Protein AF-I7LFY8-F1 (afdb_monomer)

InterPro domains:
  IPR053746 Viral Head-Tail Connector Assembly Factor [G3DSA:1.10.246.150] (8-121)

Structure (mmCIF, N/CA/C/O backbone):
data_AF-I7LFY8-F1
#
_entry.id   AF-I7LFY8-F1
#
loop_
_atom_site.group_PDB
_atom_site.id
_atom_site.type_symbol
_atom_site.label_atom_id
_atom_site.label_alt_id
_atom_site.label_comp_id
_atom_site.label_asym_id
_atom_site.label_entity_id
_atom_site.label_seq_id
_atom_site.pdbx_PDB_ins_code
_atom_site.Cartn_x
_atom_site.Cartn_y
_atom_site.Cartn_z
_atom_site.occupancy
_atom_site.B_iso_or_equiv
_atom_site.auth_seq_id
_atom_site.auth_comp_id
_atom_site.auth_asym_id
_atom_site.auth_atom_id
_atom_site.pdbx_PDB_model_num
ATOM 1 N N . MET A 1 1 ? -14.172 -0.490 2.119 1.00 88.62 1 MET A N 1
ATOM 2 C CA . MET A 1 1 ? -13.319 0.299 1.204 1.00 88.62 1 MET A CA 1
ATOM 3 C C . MET A 1 1 ? -13.158 -0.416 -0.130 1.00 88.62 1 MET A C 1
ATOM 5 O O . ME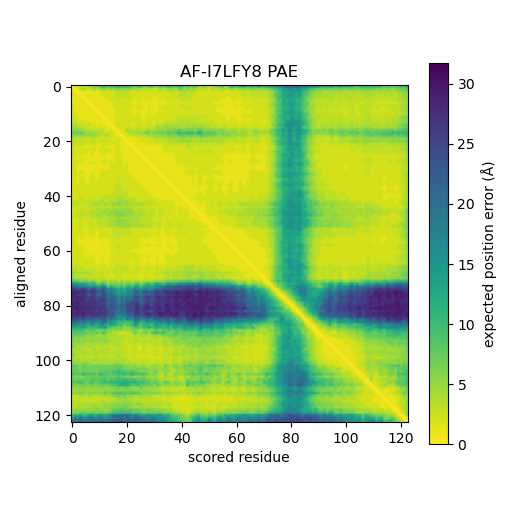T A 1 1 ? -12.937 -1.619 -0.118 1.00 88.62 1 MET A O 1
ATOM 9 N N . ASP A 1 2 ? -13.293 0.282 -1.260 1.00 92.38 2 ASP A N 1
ATOM 10 C CA . ASP A 1 2 ? -13.149 -0.318 -2.598 1.00 92.38 2 ASP A CA 1
ATOM 11 C C . ASP A 1 2 ? -11.678 -0.309 -3.061 1.00 92.38 2 ASP A C 1
ATOM 13 O O . ASP A 1 2 ? -11.127 0.736 -3.420 1.00 92.38 2 ASP A O 1
ATOM 17 N N . LYS A 1 3 ? -11.040 -1.487 -3.044 1.00 94.44 3 LYS A N 1
ATOM 18 C CA . LYS A 1 3 ? -9.646 -1.666 -3.480 1.00 94.44 3 LYS A CA 1
ATOM 19 C C . LYS A 1 3 ? -9.468 -1.359 -4.967 1.00 94.44 3 LYS A C 1
ATOM 21 O O . LYS A 1 3 ? -8.455 -0.768 -5.334 1.00 94.44 3 LYS A O 1
ATOM 26 N N . GLU A 1 4 ? -10.419 -1.738 -5.818 1.00 95.62 4 GLU A N 1
ATOM 27 C CA . GLU A 1 4 ? -10.298 -1.553 -7.267 1.00 95.62 4 GLU A CA 1
ATOM 28 C C . GLU A 1 4 ? -10.246 -0.062 -7.608 1.00 95.62 4 GLU A C 1
ATOM 30 O O . GLU A 1 4 ? -9.382 0.387 -8.366 1.00 95.62 4 GLU A O 1
ATOM 35 N N . HIS A 1 5 ? -11.100 0.734 -6.959 1.00 94.94 5 HIS A N 1
ATOM 36 C CA . HIS A 1 5 ? -11.050 2.187 -7.068 1.00 94.94 5 HIS A CA 1
ATOM 37 C C . HIS A 1 5 ? -9.681 2.754 -6.662 1.00 94.94 5 HIS A C 1
ATOM 39 O O . HIS A 1 5 ? -9.115 3.573 -7.386 1.00 94.94 5 HIS A O 1
ATOM 45 N N . ILE A 1 6 ? -9.122 2.307 -5.533 1.00 97.19 6 ILE A N 1
ATOM 46 C CA . ILE A 1 6 ? -7.814 2.765 -5.033 1.00 97.19 6 ILE A CA 1
ATOM 47 C C . ILE A 1 6 ? -6.696 2.430 -6.020 1.00 97.19 6 ILE A C 1
ATOM 49 O O . ILE A 1 6 ? -5.902 3.306 -6.364 1.00 97.19 6 ILE A O 1
ATOM 53 N N . VAL A 1 7 ? -6.647 1.187 -6.501 1.00 97.75 7 VAL A N 1
ATOM 54 C CA . VAL A 1 7 ? -5.652 0.735 -7.482 1.00 97.75 7 VAL A CA 1
ATOM 55 C C . VAL A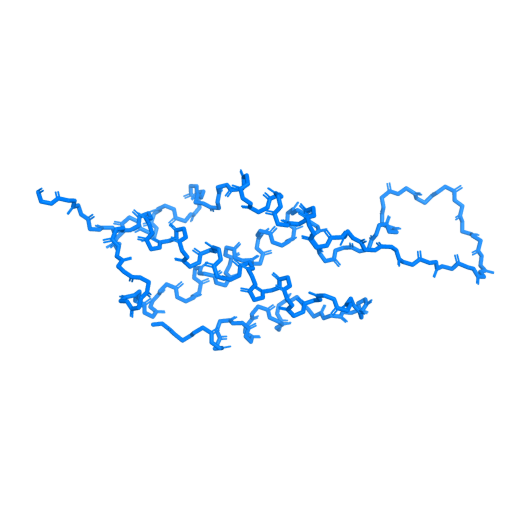 1 7 ? -5.723 1.592 -8.745 1.00 97.75 7 VAL A C 1
ATOM 57 O O . VAL A 1 7 ? -4.693 2.072 -9.218 1.00 97.75 7 VAL A O 1
ATOM 60 N N . ASN A 1 8 ? -6.927 1.867 -9.249 1.00 97.38 8 ASN A N 1
ATOM 61 C CA . ASN A 1 8 ? -7.117 2.721 -10.419 1.00 97.38 8 ASN A CA 1
ATOM 62 C C . ASN A 1 8 ? -6.590 4.148 -10.189 1.00 97.38 8 ASN A C 1
ATOM 64 O O . ASN A 1 8 ? -5.899 4.687 -11.053 1.00 97.38 8 ASN A O 1
ATOM 68 N N . GLN A 1 9 ? -6.836 4.745 -9.018 1.00 97.75 9 GLN A N 1
ATOM 69 C CA . GLN A 1 9 ? -6.285 6.064 -8.681 1.00 97.75 9 GLN A CA 1
ATOM 70 C C . GLN A 1 9 ? -4.753 6.054 -8.613 1.00 97.75 9 GLN A C 1
ATOM 72 O O . GLN A 1 9 ? -4.103 6.963 -9.127 1.00 97.75 9 GLN A O 1
ATOM 77 N N . VAL A 1 10 ? -4.154 5.016 -8.023 1.00 97.44 10 VAL A N 1
ATOM 78 C CA . VAL A 1 10 ? -2.689 4.881 -7.967 1.00 97.44 10 VAL A CA 1
ATOM 79 C C . VAL A 1 10 ? -2.103 4.760 -9.375 1.00 97.44 10 VAL A C 1
ATOM 81 O O . VAL A 1 10 ? -1.130 5.451 -9.683 1.00 97.44 10 VAL A O 1
ATOM 84 N N . LYS A 1 11 ? -2.721 3.959 -10.253 1.00 96.75 11 LYS A N 1
ATOM 85 C CA . LYS A 1 11 ? -2.288 3.800 -11.650 1.00 96.75 11 LYS A CA 1
ATOM 86 C C . LYS A 1 11 ? -2.350 5.110 -12.438 1.00 96.75 11 LYS A C 1
ATOM 88 O O . LYS A 1 11 ? -1.441 5.401 -13.211 1.00 96.75 11 LYS A O 1
ATOM 93 N N . LEU A 1 12 ? -3.371 5.938 -12.200 1.00 96.44 12 LEU A N 1
ATOM 94 C CA . LEU A 1 12 ? -3.469 7.277 -12.797 1.00 96.44 12 LEU A CA 1
ATOM 95 C C . LEU A 1 12 ? -2.331 8.209 -12.344 1.00 96.44 12 LEU A C 1
ATOM 97 O O . LEU A 1 12 ? -1.843 9.014 -13.135 1.00 9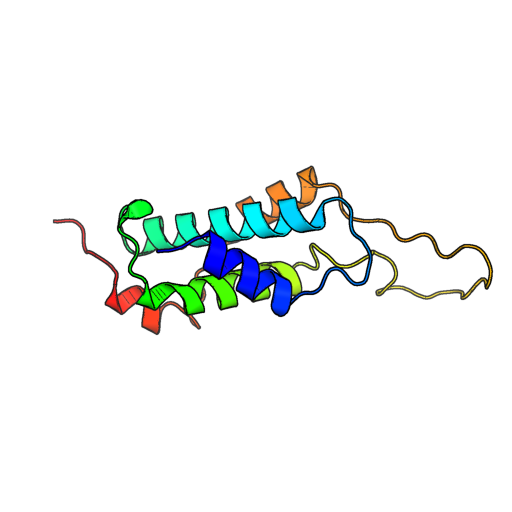6.44 12 LEU A O 1
ATOM 101 N N . LEU A 1 13 ? -1.903 8.110 -11.083 1.00 95.94 13 LEU A N 1
ATOM 102 C CA . LEU A 1 13 ? -0.858 8.967 -10.505 1.00 95.94 13 LEU A CA 1
ATOM 103 C C . LEU A 1 13 ? 0.573 8.499 -10.808 1.00 95.94 13 LEU A C 1
ATOM 105 O O . LEU A 1 13 ? 1.518 9.286 -10.673 1.00 95.94 13 LEU A O 1
ATOM 109 N N . ILE A 1 14 ? 0.746 7.229 -11.175 1.00 93.75 14 ILE A N 1
ATOM 110 C CA . ILE A 1 14 ? 2.038 6.625 -11.510 1.00 93.75 14 ILE A CA 1
ATOM 111 C C . ILE A 1 14 ? 1.871 5.809 -12.793 1.00 93.75 14 ILE A C 1
ATOM 113 O O . ILE A 1 14 ? 1.800 4.591 -12.709 1.00 93.75 14 ILE A O 1
ATOM 117 N N . PRO A 1 15 ? 1.775 6.429 -13.978 1.00 92.69 15 PRO A N 1
ATOM 118 C CA . PRO A 1 15 ? 1.563 5.697 -15.227 1.00 92.69 15 PRO A CA 1
ATOM 119 C C . PRO A 1 15 ? 2.749 4.777 -15.572 1.00 92.69 15 PRO A C 1
ATOM 121 O O . PRO A 1 15 ? 3.901 5.095 -15.268 1.00 92.69 15 PRO A O 1
ATOM 124 N N . ASN A 1 16 ? 2.477 3.652 -16.245 1.00 91.62 16 ASN A N 1
ATOM 125 C CA . ASN A 1 16 ? 3.492 2.668 -16.649 1.00 91.62 16 ASN A CA 1
ATOM 126 C C . ASN A 1 16 ? 4.305 3.113 -17.884 1.00 91.62 16 ASN A C 1
ATOM 128 O O . ASN A 1 16 ? 4.327 2.435 -18.908 1.00 91.62 16 ASN A O 1
ATOM 132 N N . ASN A 1 17 ? 4.962 4.271 -17.805 1.00 85.75 17 ASN A N 1
ATOM 133 C CA . ASN A 1 17 ? 5.683 4.867 -18.939 1.00 85.75 17 ASN A CA 1
ATOM 134 C C . ASN A 1 17 ? 6.880 4.031 -19.418 1.00 85.75 17 ASN A C 1
ATOM 136 O O . ASN A 1 17 ? 7.271 4.137 -20.574 1.00 85.75 17 ASN A O 1
ATOM 140 N N . ASN A 1 18 ? 7.463 3.226 -18.528 1.00 81.38 18 ASN A N 1
ATOM 141 C CA . ASN A 1 18 ? 8.622 2.383 -18.825 1.00 81.38 18 ASN A CA 1
ATOM 142 C C . ASN A 1 18 ? 8.220 0.952 -19.223 1.00 81.38 18 ASN A C 1
ATOM 144 O O . ASN A 1 18 ? 9.095 0.100 -19.330 1.00 81.38 18 ASN A O 1
ATOM 148 N N . GLU A 1 19 ? 6.919 0.675 -19.373 1.00 86.94 19 GLU A N 1
ATOM 149 C CA . GLU A 1 19 ? 6.382 -0.650 -19.719 1.00 86.94 19 GLU A CA 1
ATOM 150 C C . GLU A 1 19 ? 6.906 -1.777 -18.807 1.00 86.94 19 GLU A C 1
ATOM 152 O O . GLU A 1 19 ? 7.196 -2.888 -19.249 1.00 86.94 19 GLU A O 1
ATOM 157 N N . ASN A 1 20 ? 7.026 -1.502 -17.502 1.00 87.50 20 ASN A N 1
ATOM 158 C CA . ASN A 1 20 ? 7.481 -2.496 -16.537 1.00 87.50 20 ASN A CA 1
ATOM 159 C C . ASN A 1 20 ? 6.474 -3.671 -16.506 1.00 87.50 20 ASN A C 1
ATOM 161 O O . ASN A 1 20 ? 5.286 -3.439 -16.246 1.00 87.50 20 ASN A O 1
ATOM 165 N N . PRO A 1 21 ? 6.912 -4.922 -16.751 1.00 89.19 21 PRO A N 1
ATOM 166 C CA . PRO A 1 21 ? 6.022 -6.083 -16.828 1.00 89.19 21 PRO A CA 1
ATOM 167 C C . PRO A 1 21 ? 5.401 -6.472 -15.479 1.00 89.19 21 PRO A C 1
ATOM 169 O O . PRO A 1 21 ? 4.356 -7.120 -15.443 1.00 89.19 21 PRO A O 1
ATOM 172 N N . ASP A 1 22 ? 6.023 -6.078 -14.367 1.00 92.19 22 ASP A N 1
ATOM 173 C CA . ASP A 1 22 ? 5.536 -6.329 -13.010 1.00 92.19 22 ASP A CA 1
ATOM 174 C C . ASP A 1 22 ? 4.799 -5.119 -12.412 1.00 92.19 22 ASP A C 1
ATOM 176 O O . ASP A 1 22 ? 4.385 -5.163 -11.255 1.00 92.19 22 ASP A O 1
ATOM 180 N N . TYR A 1 23 ? 4.570 -4.062 -13.198 1.00 94.06 23 TYR A N 1
ATOM 181 C CA . TYR A 1 23 ? 3.914 -2.822 -12.772 1.00 94.06 23 TYR A CA 1
ATOM 182 C C . TYR A 1 23 ? 2.614 -3.050 -11.985 1.00 94.06 23 TYR A C 1
ATOM 184 O O . TYR A 1 23 ? 2.474 -2.562 -10.861 1.00 94.06 23 TYR A O 1
ATOM 192 N N . ASP A 1 24 ? 1.685 -3.831 -12.545 1.00 95.56 24 ASP A N 1
ATOM 193 C CA . ASP A 1 24 ? 0.393 -4.097 -11.905 1.00 95.56 24 ASP A CA 1
ATOM 194 C C . ASP A 1 24 ? 0.569 -4.859 -10.587 1.00 95.56 24 ASP A C 1
ATOM 196 O O . ASP A 1 24 ? -0.060 -4.519 -9.587 1.00 95.56 24 ASP A O 1
ATOM 200 N N . LYS A 1 25 ? 1.486 -5.833 -10.554 1.00 95.12 25 LYS A N 1
ATOM 201 C CA . LYS A 1 25 ? 1.768 -6.632 -9.353 1.00 95.12 25 LYS A CA 1
ATOM 202 C C . LYS A 1 25 ? 2.376 -5.780 -8.243 1.00 95.12 25 LYS A C 1
ATOM 204 O O . LYS A 1 25 ? 2.024 -5.953 -7.079 1.00 95.12 25 LYS A O 1
ATOM 209 N N . ILE A 1 26 ? 3.283 -4.867 -8.594 1.00 94.75 26 ILE A N 1
ATOM 210 C CA . ILE A 1 26 ? 3.926 -3.937 -7.657 1.00 94.75 26 ILE A CA 1
ATOM 211 C C . ILE A 1 26 ? 2.884 -3.005 -7.045 1.00 94.75 26 ILE A C 1
ATOM 213 O O . ILE A 1 26 ? 2.877 -2.825 -5.825 1.00 94.75 26 ILE A O 1
ATOM 217 N N . ILE A 1 27 ? 1.982 -2.448 -7.857 1.00 96.75 27 ILE A N 1
ATOM 218 C CA . ILE A 1 27 ? 0.902 -1.590 -7.361 1.00 96.75 27 ILE A CA 1
ATOM 219 C C . ILE A 1 27 ? -0.047 -2.375 -6.461 1.00 96.75 27 ILE A C 1
ATOM 221 O O . ILE A 1 27 ? -0.250 -1.963 -5.320 1.00 96.75 27 ILE A O 1
ATOM 225 N N . ASP A 1 28 ? -0.581 -3.503 -6.932 1.00 96.81 28 ASP A N 1
ATOM 226 C CA . ASP A 1 28 ? -1.560 -4.293 -6.181 1.00 96.81 28 ASP A CA 1
ATOM 227 C C . ASP A 1 28 ? -1.005 -4.730 -4.826 1.00 96.81 28 ASP A C 1
ATOM 229 O O . ASP A 1 28 ? -1.649 -4.533 -3.793 1.00 96.81 28 ASP A O 1
ATOM 233 N N . PHE A 1 29 ? 0.224 -5.250 -4.813 1.00 95.62 29 PHE A N 1
ATOM 234 C CA . PHE A 1 29 ? 0.870 -5.685 -3.583 1.00 95.62 29 PHE A CA 1
ATOM 235 C C . PHE A 1 29 ? 1.162 -4.520 -2.632 1.00 95.62 29 PHE A C 1
ATOM 237 O O . PHE A 1 29 ? 0.983 -4.647 -1.419 1.00 95.62 29 PHE A O 1
ATOM 244 N N . THR A 1 30 ? 1.595 -3.370 -3.157 1.00 96.50 30 THR A N 1
ATOM 245 C CA . THR A 1 30 ? 1.843 -2.199 -2.307 1.00 96.50 30 THR A CA 1
ATOM 246 C C . THR A 1 30 ? 0.539 -1.700 -1.688 1.00 96.50 30 THR A C 1
ATOM 248 O O . THR A 1 30 ? 0.518 -1.437 -0.488 1.00 96.50 30 THR A O 1
ATOM 251 N N . VAL A 1 31 ? -0.554 -1.627 -2.457 1.00 97.56 31 VAL A N 1
ATOM 252 C CA . VAL A 1 31 ? -1.882 -1.258 -1.937 1.00 97.56 31 VAL A CA 1
ATOM 253 C C . VAL A 1 31 ? -2.307 -2.215 -0.825 1.00 97.56 31 VAL A C 1
ATOM 255 O O . VAL A 1 31 ? -2.688 -1.754 0.251 1.00 97.56 31 VAL A O 1
ATOM 258 N N . ASP A 1 32 ? -2.178 -3.527 -1.038 1.00 96.06 32 ASP A N 1
ATOM 259 C CA . ASP A 1 32 ? -2.515 -4.531 -0.023 1.00 96.06 32 ASP A CA 1
ATOM 260 C C . ASP A 1 32 ? -1.705 -4.339 1.259 1.00 96.06 32 ASP A C 1
ATOM 262 O O . ASP A 1 32 ? -2.258 -4.350 2.360 1.00 96.06 32 ASP A O 1
ATOM 266 N N . LYS A 1 33 ? -0.395 -4.116 1.138 1.00 95.38 33 LYS A N 1
ATOM 267 C CA . LYS A 1 33 ? 0.483 -3.861 2.283 1.00 95.38 33 LYS A CA 1
ATOM 268 C C . LYS A 1 33 ? 0.052 -2.606 3.048 1.00 95.38 33 LYS A C 1
ATOM 270 O O . LYS A 1 33 ? -0.094 -2.669 4.264 1.00 95.38 33 LYS A O 1
ATOM 275 N N . ILE A 1 34 ? -0.212 -1.493 2.358 1.00 96.69 34 ILE A N 1
ATOM 276 C CA . ILE A 1 34 ? -0.659 -0.245 2.999 1.00 96.69 34 ILE A CA 1
ATOM 277 C C . ILE A 1 34 ? -2.015 -0.423 3.694 1.00 96.69 34 ILE A C 1
ATOM 279 O O . ILE A 1 34 ? -2.182 0.031 4.826 1.00 96.69 34 ILE A O 1
ATOM 283 N N . MET A 1 35 ? -2.979 -1.090 3.053 1.00 96.25 35 MET A N 1
ATOM 284 C CA . MET A 1 35 ? -4.288 -1.357 3.657 1.00 96.25 35 MET A CA 1
ATOM 285 C C . MET A 1 35 ? -4.162 -2.213 4.920 1.00 96.25 35 MET A C 1
ATOM 287 O O . MET A 1 35 ? -4.780 -1.889 5.934 1.00 96.25 35 MET A O 1
ATOM 291 N N . ASN A 1 36 ? -3.328 -3.256 4.888 1.00 9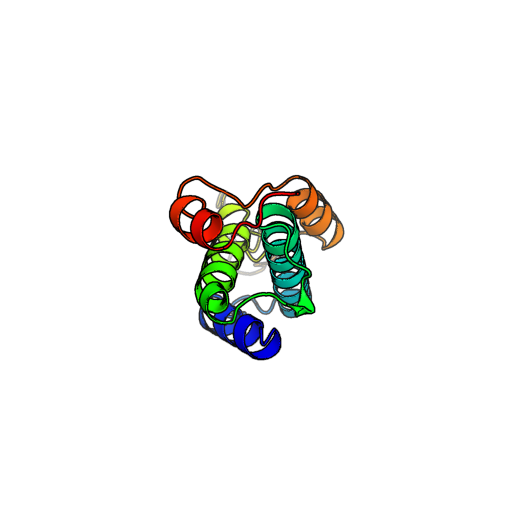5.12 36 ASN A N 1
ATOM 292 C CA . ASN A 1 36 ? -3.045 -4.086 6.058 1.00 95.12 36 ASN A CA 1
ATOM 293 C C . ASN A 1 36 ? -2.379 -3.287 7.186 1.00 95.12 36 ASN A C 1
ATOM 295 O O . ASN A 1 36 ? -2.778 -3.409 8.341 1.00 95.12 36 ASN A O 1
ATOM 299 N N . ASP A 1 37 ? -1.401 -2.437 6.876 1.00 94.88 37 ASP A N 1
ATOM 300 C CA . ASP A 1 37 ? -0.734 -1.620 7.893 1.00 94.88 37 ASP A CA 1
ATOM 301 C C . ASP A 1 37 ? -1.691 -0.624 8.551 1.00 94.88 37 ASP A C 1
ATOM 303 O O . ASP A 1 37 ? -1.645 -0.435 9.765 1.00 94.88 37 ASP A O 1
ATOM 307 N N . ILE A 1 38 ? -2.587 -0.016 7.769 1.00 95.25 38 ILE A N 1
ATOM 308 C CA . ILE A 1 38 ? -3.623 0.883 8.285 1.00 95.25 38 ILE A CA 1
ATOM 309 C C . ILE A 1 38 ? -4.623 0.114 9.154 1.00 95.25 38 ILE A C 1
ATOM 311 O O . ILE A 1 38 ? -4.928 0.567 10.256 1.00 95.25 38 ILE A O 1
ATOM 315 N N . ALA A 1 39 ? -5.099 -1.049 8.700 1.00 95.06 39 ALA A N 1
ATOM 316 C CA . ALA A 1 39 ? -5.985 -1.923 9.472 1.00 95.06 39 ALA A CA 1
ATOM 317 C C . ALA A 1 39 ? -5.368 -2.281 10.833 1.00 95.06 39 ALA A C 1
ATOM 319 O O . ALA A 1 39 ? -5.986 -2.074 11.881 1.00 95.06 39 ALA A O 1
ATOM 320 N N . ASN A 1 40 ? -4.106 -2.716 10.822 1.00 93.12 40 ASN A N 1
ATOM 321 C CA . ASN A 1 40 ? -3.348 -3.049 12.024 1.00 93.12 40 ASN A CA 1
ATOM 322 C C . ASN A 1 40 ? -3.149 -1.831 12.936 1.00 93.12 40 ASN A C 1
ATOM 324 O O . ASN A 1 40 ? -3.353 -1.923 14.145 1.00 93.12 40 ASN A O 1
ATOM 328 N N . TYR A 1 41 ? -2.783 -0.677 12.374 1.00 93.56 41 TYR A N 1
ATOM 329 C CA . TYR A 1 41 ? -2.559 0.549 13.141 1.00 93.56 41 TYR A CA 1
ATOM 330 C C . TYR A 1 41 ? -3.840 1.059 13.811 1.00 93.56 41 TYR A C 1
ATOM 332 O O . TYR A 1 41 ? -3.839 1.420 14.993 1.00 93.56 41 TYR A O 1
ATOM 340 N N . CYS A 1 42 ? -4.938 1.090 13.056 1.00 93.75 42 CYS A N 1
ATOM 341 C CA . CYS A 1 42 ? -6.234 1.549 13.537 1.00 93.75 42 CYS A CA 1
ATOM 342 C C . CYS A 1 42 ? -6.957 0.493 14.384 1.00 93.75 42 CYS A C 1
ATOM 344 O O . CYS A 1 42 ? -7.955 0.838 15.012 1.00 93.75 42 CYS A O 1
ATOM 346 N N . ASN A 1 43 ? -6.463 -0.749 14.433 1.00 94.31 43 ASN A N 1
ATOM 347 C CA . ASN A 1 43 ? -7.132 -1.880 15.073 1.00 94.31 43 ASN A CA 1
ATOM 348 C C . ASN A 1 43 ? -8.564 -2.077 14.528 1.00 94.31 43 ASN A C 1
ATOM 350 O O . ASN A 1 43 ? -9.540 -2.173 15.275 1.00 94.31 43 ASN A O 1
ATOM 354 N N . ILE A 1 44 ? -8.687 -2.067 13.199 1.00 93.81 44 ILE A N 1
ATOM 355 C CA . ILE A 1 44 ? -9.938 -2.291 12.467 1.00 93.81 44 ILE A CA 1
ATOM 356 C C . ILE A 1 44 ? -9.700 -3.439 11.480 1.00 93.81 44 ILE A C 1
ATOM 358 O O . ILE A 1 44 ? -8.686 -3.406 10.783 1.00 93.81 44 ILE A O 1
ATOM 362 N N . PRO A 1 45 ? -10.604 -4.429 11.369 1.00 93.75 45 PRO A N 1
ATOM 363 C CA . PRO A 1 45 ? -10.535 -5.426 10.305 1.00 93.75 45 PRO A CA 1
ATOM 364 C C . PRO A 1 45 ? -10.443 -4.774 8.919 1.00 93.75 45 PRO A C 1
ATOM 366 O O . PRO A 1 45 ? -11.105 -3.771 8.658 1.00 93.75 45 PRO A O 1
ATOM 369 N N . ILE A 1 46 ? -9.658 -5.354 8.007 1.00 93.00 46 ILE A N 1
ATOM 370 C CA . ILE A 1 46 ? -9.429 -4.770 6.674 1.00 93.00 46 ILE A CA 1
ATOM 371 C C . ILE A 1 46 ? -10.736 -4.539 5.894 1.00 93.00 46 ILE A C 1
ATOM 373 O O . ILE A 1 46 ? -10.896 -3.505 5.244 1.00 93.00 46 ILE A O 1
ATOM 377 N N . ASP A 1 47 ? -11.701 -5.450 6.037 1.00 92.94 47 ASP A N 1
ATOM 378 C CA . ASP A 1 47 ? -13.012 -5.383 5.380 1.00 92.94 47 ASP A CA 1
ATOM 379 C C . ASP A 1 47 ? -13.920 -4.283 5.962 1.00 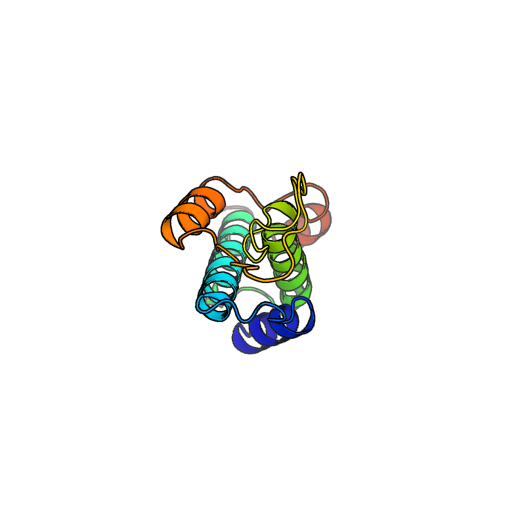92.94 47 ASP A C 1
ATOM 381 O O . ASP A 1 47 ? -14.844 -3.812 5.298 1.00 92.94 47 ASP A O 1
ATOM 385 N N . GLU A 1 48 ? -13.631 -3.826 7.183 1.00 93.44 48 GLU A N 1
ATOM 386 C CA . GLU A 1 48 ? -14.343 -2.748 7.877 1.00 93.44 48 GLU A CA 1
ATOM 387 C C . GLU A 1 48 ? -13.672 -1.378 7.702 1.00 93.44 48 GLU A C 1
ATOM 389 O O . GLU A 1 48 ? -14.120 -0.393 8.297 1.00 93.44 48 GLU A O 1
ATOM 394 N N . LEU A 1 49 ? -12.598 -1.283 6.906 1.00 93.06 49 LEU A N 1
ATOM 395 C CA . LEU A 1 49 ? -11.912 -0.010 6.724 1.00 93.06 49 LEU A CA 1
ATOM 396 C C . LEU A 1 49 ? -12.849 1.049 6.104 1.00 93.06 49 LEU A C 1
ATOM 398 O O . LEU A 1 49 ? -13.460 0.800 5.049 1.00 93.06 49 LEU A O 1
ATOM 402 N N . PRO A 1 50 ? -12.941 2.240 6.730 1.00 93.88 50 PRO A N 1
ATOM 403 C CA . PRO A 1 50 ? -13.797 3.325 6.268 1.00 93.88 50 PRO A CA 1
ATOM 404 C C . PRO A 1 50 ? -13.366 3.847 4.895 1.00 93.88 50 PRO A C 1
ATOM 406 O O . PRO A 1 50 ? -12.175 3.965 4.600 1.00 93.88 50 PRO A O 1
ATOM 409 N N . ASN A 1 51 ? -14.340 4.212 4.055 1.00 93.25 51 ASN A N 1
ATOM 410 C CA . ASN A 1 51 ? -14.068 4.769 2.725 1.00 93.25 51 ASN A CA 1
ATOM 411 C C . ASN A 1 51 ? -13.340 6.120 2.803 1.00 93.25 51 ASN A C 1
ATOM 413 O O . ASN A 1 51 ? -12.616 6.475 1.874 1.00 93.25 51 ASN A O 1
ATOM 417 N N . GLU A 1 52 ? -13.480 6.847 3.912 1.00 92.12 52 GLU A N 1
ATOM 418 C CA . GLU A 1 52 ? -12.779 8.099 4.202 1.00 92.12 52 GLU A CA 1
ATOM 419 C C . GLU A 1 52 ? -11.248 7.943 4.172 1.00 92.12 52 GLU A C 1
ATOM 421 O O . GLU A 1 52 ? -10.536 8.912 3.905 1.00 92.12 52 GLU A O 1
ATOM 426 N N . LEU A 1 53 ? -10.728 6.728 4.388 1.00 94.88 53 LEU A N 1
ATOM 427 C CA . LEU A 1 53 ? -9.294 6.437 4.325 1.00 94.88 53 LEU A CA 1
ATOM 428 C C . LEU A 1 53 ? -8.783 6.153 2.907 1.00 94.88 53 LEU A C 1
ATOM 430 O O . LEU A 1 53 ? -7.570 6.077 2.722 1.00 94.88 53 LEU A O 1
ATOM 434 N N . SER A 1 54 ? -9.647 6.061 1.890 1.00 95.62 54 SER A N 1
ATOM 435 C CA . SER A 1 54 ? -9.232 5.702 0.521 1.00 95.62 54 SER A CA 1
ATOM 436 C C . SER A 1 54 ? -8.144 6.637 -0.015 1.00 95.62 54 SER A C 1
ATOM 438 O O . SER A 1 54 ? -7.117 6.184 -0.516 1.00 95.62 54 SER A O 1
ATOM 440 N N . THR A 1 55 ? -8.311 7.951 0.161 1.00 95.00 55 THR A N 1
ATOM 441 C CA . THR A 1 55 ? -7.310 8.948 -0.257 1.00 95.00 55 THR A CA 1
ATOM 442 C C . THR A 1 55 ? -5.999 8.810 0.520 1.00 95.00 55 THR A C 1
ATOM 444 O O . THR A 1 55 ? -4.923 9.009 -0.041 1.00 95.00 55 THR A O 1
ATOM 447 N N . VAL A 1 56 ? -6.067 8.439 1.804 1.00 95.69 56 VAL A N 1
ATOM 448 C CA . VAL A 1 56 ? -4.878 8.189 2.632 1.00 95.69 56 VAL A CA 1
ATOM 449 C C . VAL A 1 56 ? -4.112 6.982 2.094 1.00 95.69 56 VAL A C 1
ATOM 451 O O . VAL A 1 56 ? -2.906 7.081 1.888 1.00 95.69 56 VAL A O 1
ATOM 454 N N . VAL A 1 57 ? -4.809 5.887 1.769 1.00 96.94 57 VAL A N 1
ATOM 455 C CA . VAL A 1 57 ? -4.210 4.688 1.160 1.00 96.94 57 VAL A CA 1
ATOM 456 C C . VAL A 1 57 ? -3.536 5.028 -0.169 1.00 96.94 57 VAL A C 1
ATOM 458 O O . VAL A 1 57 ? -2.388 4.636 -0.380 1.00 96.94 57 VAL A O 1
ATOM 461 N N . VAL A 1 58 ? -4.206 5.789 -1.044 1.00 97.50 58 VAL A N 1
ATOM 462 C CA . VAL A 1 58 ? -3.639 6.227 -2.333 1.00 97.50 58 VAL A CA 1
ATOM 463 C C . VAL A 1 58 ? -2.345 7.011 -2.111 1.00 97.50 58 VAL A C 1
ATOM 465 O O . VAL A 1 58 ? -1.312 6.664 -2.682 1.00 97.50 58 VAL A O 1
ATOM 468 N N . ASN A 1 59 ? -2.365 8.023 -1.240 1.00 95.50 59 ASN A N 1
ATOM 469 C CA . ASN A 1 59 ? -1.200 8.870 -0.977 1.00 95.50 59 ASN A CA 1
ATOM 470 C C . ASN A 1 59 ? -0.030 8.080 -0.378 1.00 95.50 59 ASN A C 1
ATOM 472 O O . ASN A 1 59 ? 1.105 8.210 -0.840 1.00 95.50 59 ASN A O 1
ATOM 476 N N . MET A 1 60 ? -0.308 7.223 0.606 1.00 96.00 60 MET A N 1
ATOM 477 C CA . MET A 1 60 ? 0.700 6.374 1.243 1.00 96.00 60 MET A CA 1
ATOM 478 C C . MET A 1 60 ? 1.306 5.371 0.256 1.00 96.00 60 MET A C 1
ATOM 480 O O . MET A 1 60 ? 2.522 5.190 0.241 1.00 96.00 60 MET A O 1
ATOM 484 N N . THR A 1 61 ? 0.488 4.774 -0.615 1.00 96.94 61 THR A N 1
ATOM 485 C CA . THR A 1 61 ? 0.949 3.862 -1.674 1.00 96.94 61 THR A CA 1
ATOM 486 C C . THR A 1 61 ? 1.856 4.590 -2.660 1.00 96.94 61 THR A C 1
ATOM 488 O O . THR A 1 61 ? 2.968 4.141 -2.938 1.00 96.94 61 THR A O 1
ATOM 491 N N . VAL A 1 62 ? 1.418 5.752 -3.154 1.00 95.62 62 VAL A N 1
ATOM 492 C CA . VAL A 1 62 ? 2.192 6.563 -4.101 1.00 95.62 62 VAL A CA 1
ATOM 493 C C . VAL A 1 62 ? 3.532 6.975 -3.500 1.00 95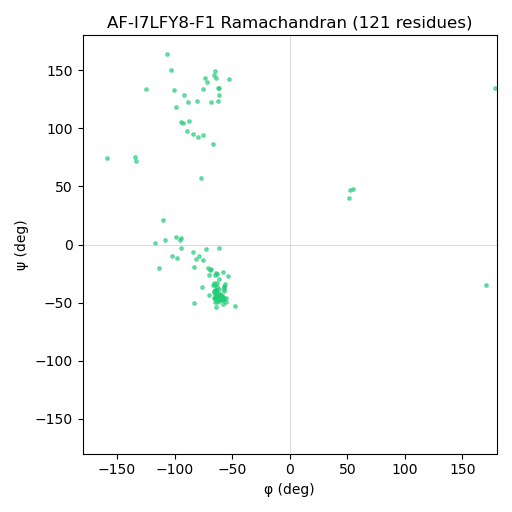.62 62 VAL A C 1
ATOM 495 O O . VAL A 1 62 ? 4.565 6.889 -4.164 1.00 95.62 62 VAL A O 1
ATOM 498 N N . GLN A 1 63 ? 3.529 7.390 -2.234 1.00 93.88 63 GLN A N 1
ATOM 499 C CA . GLN A 1 63 ? 4.744 7.742 -1.513 1.00 93.88 63 GLN A CA 1
ATOM 500 C C . GLN A 1 63 ? 5.677 6.537 -1.350 1.00 93.88 63 GLN A C 1
ATOM 502 O O . GLN A 1 63 ? 6.868 6.668 -1.624 1.00 93.88 63 GLN A O 1
ATOM 507 N N . ALA A 1 64 ? 5.158 5.370 -0.954 1.00 93.88 64 ALA A N 1
ATOM 508 C CA . ALA A 1 64 ? 5.955 4.156 -0.794 1.00 93.88 64 ALA A CA 1
ATOM 509 C C . ALA A 1 64 ? 6.644 3.753 -2.105 1.00 93.88 64 ALA A C 1
ATOM 511 O O . ALA A 1 64 ? 7.841 3.472 -2.104 1.00 93.88 64 ALA A O 1
ATOM 512 N N . ILE A 1 65 ? 5.922 3.795 -3.227 1.00 93.56 65 ILE A N 1
ATOM 513 C CA . ILE A 1 65 ? 6.472 3.465 -4.547 1.00 93.56 65 ILE A CA 1
ATOM 514 C C . ILE A 1 65 ? 7.556 4.465 -4.964 1.00 93.56 65 ILE A C 1
ATOM 516 O O . ILE A 1 65 ? 8.643 4.051 -5.367 1.00 93.56 65 ILE A O 1
ATOM 520 N N . LYS A 1 66 ? 7.278 5.773 -4.855 1.00 91.12 66 LYS A N 1
ATOM 521 C CA . LYS A 1 66 ? 8.188 6.830 -5.326 1.00 91.12 66 LYS A CA 1
ATOM 522 C C . LYS A 1 66 ? 9.452 6.951 -4.481 1.00 91.12 66 LYS A C 1
ATOM 524 O O . LYS A 1 66 ? 10.535 7.074 -5.033 1.00 91.12 66 LYS A O 1
ATOM 529 N N . VAL A 1 67 ? 9.336 6.906 -3.154 1.00 89.62 67 VAL A N 1
ATOM 530 C CA . VAL A 1 67 ? 10.496 7.065 -2.255 1.00 89.62 67 VAL A CA 1
ATOM 531 C C . VAL A 1 67 ? 11.481 5.906 -2.399 1.00 89.62 67 VAL A C 1
ATOM 533 O O . VAL A 1 67 ? 12.685 6.113 -2.286 1.00 89.62 67 VAL A O 1
ATOM 536 N N . ASN A 1 68 ? 10.987 4.698 -2.673 1.00 88.81 68 ASN A N 1
ATOM 537 C CA . ASN A 1 68 ? 11.835 3.516 -2.818 1.00 88.81 68 ASN A CA 1
ATOM 538 C C . ASN A 1 68 ? 12.225 3.210 -4.276 1.00 88.81 68 ASN A C 1
ATOM 540 O O . ASN A 1 68 ? 12.965 2.251 -4.528 1.00 88.81 68 ASN A O 1
ATOM 544 N N . GLY A 1 69 ? 11.719 3.991 -5.237 1.00 88.88 69 GLY A N 1
ATOM 545 C CA . GLY A 1 69 ? 11.955 3.790 -6.665 1.00 88.88 69 GLY A CA 1
ATOM 546 C C . GLY A 1 69 ? 11.636 2.364 -7.109 1.00 88.88 69 GLY A C 1
ATOM 547 O O . GLY A 1 69 ? 12.477 1.705 -7.721 1.00 88.88 69 GLY A O 1
ATOM 548 N N . PHE A 1 70 ? 10.477 1.825 -6.709 1.00 89.62 70 PHE A N 1
ATOM 549 C CA . PHE A 1 70 ? 10.095 0.442 -7.048 1.00 89.62 70 PHE A CA 1
ATOM 550 C C . PHE A 1 70 ? 9.760 0.262 -8.528 1.00 89.62 70 PHE A C 1
ATOM 552 O O . PHE A 1 70 ? 9.901 -0.834 -9.058 1.00 89.62 70 PHE A O 1
ATOM 559 N N . LEU A 1 71 ? 9.331 1.339 -9.186 1.00 89.12 71 LEU A N 1
ATOM 560 C CA . LEU A 1 71 ? 8.994 1.359 -10.611 1.00 89.12 71 LEU A CA 1
ATOM 561 C C . LEU A 1 71 ? 10.019 2.131 -11.452 1.00 89.12 71 LEU A C 1
ATOM 563 O O . LEU A 1 71 ? 9.841 2.277 -12.663 1.00 89.12 71 LEU A O 1
ATOM 567 N N . ASP A 1 72 ? 11.094 2.604 -10.822 1.00 84.00 72 ASP A N 1
ATOM 568 C CA . ASP A 1 72 ? 12.173 3.286 -11.519 1.00 84.00 72 ASP A CA 1
ATOM 569 C C . ASP A 1 72 ? 13.013 2.245 -12.269 1.00 84.00 72 ASP A C 1
ATOM 571 O O . ASP A 1 72 ? 13.372 1.200 -11.722 1.00 84.00 72 ASP A O 1
ATOM 575 N N . GLY A 1 73 ? 13.330 2.526 -13.533 1.00 69.12 73 GLY A N 1
ATOM 576 C CA . GLY A 1 73 ? 14.383 1.801 -14.239 1.00 69.12 73 GLY A CA 1
ATOM 577 C C . GLY A 1 73 ? 15.748 2.240 -13.708 1.00 69.12 73 GLY A C 1
ATOM 578 O O . GLY A 1 73 ? 15.942 3.423 -13.426 1.00 69.12 73 GLY A O 1
ATOM 579 N N . GLU A 1 74 ? 16.716 1.327 -13.602 1.00 63.62 74 GLU A N 1
ATOM 580 C CA . GLU A 1 74 ? 18.059 1.635 -13.064 1.00 63.62 74 GLU A CA 1
ATOM 581 C C . GL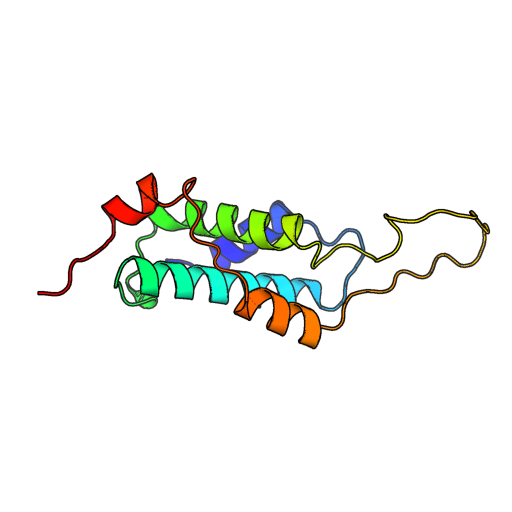U A 1 74 ? 18.856 2.694 -13.865 1.00 63.62 74 GLU A C 1
ATOM 583 O O . GLU A 1 74 ? 19.940 3.117 -13.467 1.00 63.62 74 GLU A O 1
ATOM 588 N N . SER A 1 75 ? 18.318 3.189 -14.978 1.00 52.88 75 SER A N 1
ATOM 589 C CA . SER A 1 75 ? 18.979 4.103 -15.912 1.00 52.88 75 SER A CA 1
ATOM 590 C C . SER A 1 75 ? 19.150 5.554 -15.418 1.00 52.88 75 SER A C 1
ATOM 592 O O . SER A 1 75 ? 19.754 6.356 -16.127 1.00 52.88 75 SER A O 1
ATOM 594 N N . ALA A 1 76 ? 18.635 5.934 -14.241 1.00 47.03 76 ALA A N 1
ATOM 595 C CA . ALA A 1 76 ? 18.535 7.349 -13.852 1.00 47.03 76 ALA A CA 1
ATOM 596 C C . ALA A 1 76 ? 19.654 7.896 -12.937 1.00 47.03 76 ALA A C 1
ATOM 598 O O . ALA A 1 76 ? 19.720 9.112 -12.763 1.00 47.03 76 ALA A O 1
ATOM 599 N N . THR A 1 77 ? 20.531 7.073 -12.343 1.00 44.03 77 THR A N 1
ATOM 600 C CA . THR A 1 77 ? 21.420 7.557 -11.253 1.00 44.03 77 THR A CA 1
ATOM 601 C C . THR A 1 77 ? 22.929 7.532 -11.508 1.00 44.03 77 THR A C 1
ATOM 603 O O . THR A 1 77 ? 23.669 7.964 -10.633 1.00 44.03 77 THR A O 1
ATOM 606 N N . ASN A 1 78 ? 23.423 7.119 -12.683 1.00 41.09 78 ASN A N 1
ATOM 607 C CA . ASN A 1 78 ? 24.854 7.247 -13.023 1.00 41.09 78 ASN A CA 1
ATOM 608 C C . ASN A 1 78 ? 25.108 7.212 -14.543 1.00 41.09 78 ASN A C 1
ATOM 610 O O . ASN A 1 78 ? 25.596 6.227 -15.094 1.00 41.09 78 ASN A O 1
ATOM 614 N N . ILE A 1 79 ? 24.790 8.301 -15.251 1.00 44.06 79 ILE A N 1
ATOM 615 C CA . ILE A 1 79 ? 25.114 8.427 -16.682 1.00 44.06 79 ILE A CA 1
ATOM 616 C C . ILE A 1 79 ? 26.596 8.813 -16.822 1.00 44.06 79 ILE A C 1
ATOM 618 O O . ILE A 1 79 ? 26.945 9.991 -16.797 1.00 44.06 79 ILE A O 1
ATOM 622 N N . GLN A 1 80 ? 27.472 7.814 -16.972 1.00 41.47 80 GLN A N 1
ATOM 623 C CA . GLN A 1 80 ? 28.895 7.997 -17.309 1.00 41.47 80 GLN A CA 1
ATOM 624 C C . GLN A 1 80 ? 29.248 7.515 -18.732 1.00 41.47 80 GLN A C 1
ATOM 626 O O . GLN A 1 80 ? 30.404 7.231 -19.020 1.00 41.47 80 GLN A O 1
ATOM 631 N N . SER A 1 81 ? 28.265 7.403 -19.631 1.00 43.41 81 SER A N 1
ATOM 632 C CA . SER A 1 81 ? 28.411 7.541 -21.094 1.00 43.41 81 SER A CA 1
ATOM 633 C C . SER A 1 81 ? 27.060 7.298 -21.776 1.00 43.41 81 SER A C 1
ATOM 635 O O . SER A 1 81 ? 26.345 6.361 -21.437 1.00 43.41 81 SER A O 1
ATOM 637 N N . LEU A 1 82 ? 26.699 8.163 -22.727 1.00 46.72 82 LEU A N 1
ATOM 638 C CA . LEU A 1 82 ? 25.593 7.955 -23.664 1.00 46.72 82 LEU A CA 1
ATOM 639 C C . LEU A 1 82 ? 26.173 7.231 -24.885 1.00 46.72 82 LEU A C 1
ATOM 641 O O . LEU A 1 82 ? 26.782 7.873 -25.736 1.00 46.72 82 LEU A O 1
ATOM 645 N N . ASN A 1 83 ? 26.034 5.905 -24.948 1.00 48.50 83 ASN A N 1
ATOM 646 C CA . ASN A 1 83 ? 26.242 5.157 -26.188 1.00 48.50 83 ASN A CA 1
ATOM 647 C C . ASN A 1 83 ? 24.880 5.018 -26.875 1.00 48.50 83 ASN A C 1
ATOM 649 O O . ASN A 1 83 ? 24.008 4.272 -26.435 1.00 48.50 83 ASN A O 1
ATOM 653 N N . GLU A 1 84 ? 24.696 5.812 -27.922 1.00 49.47 84 GLU A N 1
ATOM 654 C CA . GLU A 1 84 ? 23.509 5.883 -28.768 1.00 49.47 84 GLU A CA 1
ATOM 655 C C . GLU A 1 84 ? 23.363 4.552 -29.539 1.00 49.47 84 GLU A C 1
ATOM 657 O O . GLU A 1 84 ? 23.918 4.381 -30.620 1.00 49.47 84 GLU A O 1
ATOM 662 N N . GLY A 1 85 ? 22.711 3.549 -28.941 1.00 54.62 85 GLY A N 1
ATOM 663 C CA . GLY A 1 85 ? 22.482 2.258 -29.605 1.00 54.62 85 GLY A CA 1
ATOM 664 C C . GLY A 1 85 ? 21.926 1.137 -28.726 1.00 54.62 85 GLY A C 1
ATOM 665 O O . GLY A 1 85 ? 21.091 0.380 -29.201 1.00 54.62 85 GLY A O 1
ATOM 666 N N . ASP A 1 86 ? 22.310 1.072 -27.448 1.00 53.88 86 ASP A N 1
ATOM 667 C CA . ASP A 1 86 ? 21.901 0.001 -26.521 1.00 53.88 86 ASP A CA 1
ATOM 668 C C . ASP A 1 86 ? 21.436 0.595 -25.181 1.00 53.88 86 ASP A C 1
ATOM 670 O O . ASP A 1 86 ? 22.116 0.519 -24.157 1.00 53.88 86 ASP A O 1
ATOM 674 N N . THR A 1 87 ? 20.262 1.229 -25.162 1.00 58.56 87 THR A N 1
ATOM 675 C CA . THR A 1 87 ? 19.611 1.596 -23.896 1.00 58.56 87 THR A CA 1
ATOM 676 C C . THR A 1 87 ? 18.826 0.395 -23.380 1.00 58.56 87 THR A C 1
ATOM 678 O O . THR A 1 87 ? 17.689 0.170 -23.790 1.00 58.56 87 THR A O 1
ATOM 681 N N . SER A 1 88 ? 19.433 -0.392 -22.492 1.00 60.62 88 SER A N 1
ATOM 682 C CA . SER A 1 88 ? 18.726 -1.438 -21.747 1.00 60.62 88 SER A CA 1
ATOM 683 C C . SER A 1 88 ? 18.208 -0.874 -20.422 1.00 60.62 88 SER A C 1
ATOM 685 O O . SER A 1 88 ? 18.965 -0.257 -19.668 1.00 60.62 88 SER A O 1
ATOM 687 N N . VAL A 1 89 ? 16.920 -1.074 -20.134 1.00 65.88 89 VAL A N 1
ATOM 688 C CA . VAL A 1 89 ? 16.310 -0.742 -18.840 1.00 65.88 89 VAL A CA 1
ATOM 689 C C . VAL A 1 89 ? 16.239 -2.021 -18.017 1.00 65.88 89 VAL A C 1
ATOM 691 O O . VAL A 1 89 ? 15.577 -2.979 -18.408 1.00 65.88 89 VAL A O 1
ATOM 694 N N . THR A 1 90 ? 16.921 -2.034 -16.872 1.00 77.44 90 THR A N 1
ATOM 695 C CA . THR A 1 90 ? 16.820 -3.131 -15.902 1.00 77.44 90 THR A CA 1
ATOM 696 C C . THR A 1 90 ? 15.882 -2.711 -14.778 1.00 77.44 90 THR A C 1
ATOM 698 O O . THR A 1 90 ? 15.987 -1.595 -14.264 1.00 77.44 90 THR A O 1
ATOM 701 N N . PHE A 1 91 ? 14.955 -3.598 -14.416 1.00 81.69 91 PHE A N 1
ATOM 702 C CA . PHE A 1 91 ? 14.040 -3.411 -13.294 1.00 81.69 91 PHE A CA 1
ATOM 703 C C . PHE A 1 91 ? 14.483 -4.245 -12.098 1.00 81.69 91 PHE A C 1
ATOM 705 O O . PHE A 1 91 ? 15.048 -5.330 -12.256 1.00 81.69 91 PHE A O 1
ATOM 712 N N . LYS A 1 92 ? 14.170 -3.755 -10.897 1.00 84.88 92 LYS A N 1
ATOM 713 C CA . LYS A 1 92 ? 14.374 -4.517 -9.664 1.00 84.88 92 LYS A CA 1
ATOM 714 C C . LYS A 1 92 ? 13.516 -5.787 -9.699 1.00 84.88 92 LYS A C 1
ATOM 716 O O . LYS A 1 92 ? 12.335 -5.699 -10.044 1.00 84.88 92 LYS A O 1
ATOM 721 N N . PRO A 1 93 ? 14.063 -6.952 -9.322 1.00 86.69 93 PRO A N 1
ATOM 722 C CA . PRO A 1 93 ? 13.276 -8.171 -9.255 1.00 86.69 93 PRO A CA 1
ATOM 723 C C . PRO A 1 93 ? 12.208 -8.051 -8.162 1.00 86.69 93 PRO A C 1
ATOM 725 O O . PRO A 1 93 ? 12.431 -7.461 -7.101 1.00 86.69 93 PRO A O 1
ATOM 728 N N . MET A 1 94 ? 11.044 -8.659 -8.399 1.00 86.19 94 MET A N 1
ATOM 729 C CA . MET A 1 94 ? 9.897 -8.570 -7.488 1.00 86.19 94 MET A CA 1
ATOM 730 C C . MET A 1 94 ? 10.221 -9.028 -6.054 1.00 86.19 94 MET A C 1
ATOM 732 O O . MET A 1 94 ? 9.703 -8.470 -5.090 1.00 86.19 94 MET A O 1
ATOM 736 N N . SER A 1 95 ? 11.108 -10.018 -5.900 1.00 88.56 95 SER A N 1
ATOM 737 C CA . SER A 1 95 ? 11.574 -10.503 -4.594 1.00 88.56 95 SER A CA 1
ATOM 738 C C . SER A 1 95 ? 12.189 -9.400 -3.734 1.00 88.56 95 SER A C 1
ATOM 740 O O . SER A 1 95 ? 11.935 -9.344 -2.531 1.00 88.56 95 SER A O 1
ATOM 742 N N . ASP A 1 96 ? 12.960 -8.507 -4.347 1.00 88.75 96 ASP A N 1
ATOM 743 C CA . ASP A 1 96 ? 13.681 -7.453 -3.636 1.00 88.75 96 ASP A CA 1
ATOM 744 C C . ASP A 1 96 ? 12.716 -6.340 -3.225 1.00 88.75 96 ASP A C 1
ATOM 746 O O . ASP A 1 96 ? 12.802 -5.811 -2.116 1.00 88.75 96 ASP A O 1
ATOM 750 N N . ILE A 1 97 ? 11.733 -6.047 -4.083 1.00 88.75 97 ILE A N 1
ATOM 751 C CA . ILE A 1 97 ? 10.636 -5.122 -3.778 1.00 88.75 97 ILE A CA 1
ATOM 752 C C . ILE A 1 97 ? 9.815 -5.642 -2.592 1.00 88.75 97 ILE A C 1
ATOM 754 O O . ILE A 1 97 ? 9.507 -4.878 -1.676 1.00 88.75 97 ILE A O 1
ATOM 758 N N . TYR A 1 98 ? 9.502 -6.942 -2.557 1.00 89.94 98 TYR A N 1
ATOM 759 C CA . TYR A 1 98 ? 8.791 -7.549 -1.430 1.00 89.94 98 TYR A CA 1
ATOM 760 C C . TYR A 1 98 ? 9.556 -7.416 -0.113 1.00 89.94 98 TYR A C 1
ATOM 762 O O . TYR A 1 98 ? 8.971 -7.005 0.891 1.00 89.94 98 TYR A O 1
ATOM 770 N N . LEU A 1 99 ? 10.855 -7.719 -0.111 1.00 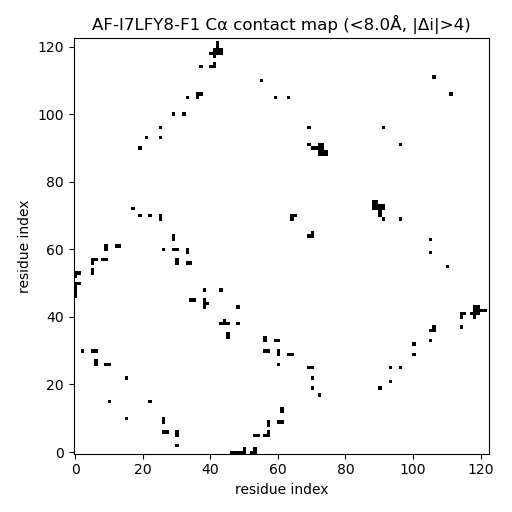90.00 99 LEU A N 1
ATOM 771 C CA . LEU A 1 99 ? 11.697 -7.579 1.078 1.00 90.00 99 LEU A CA 1
ATOM 772 C C . LEU A 1 99 ? 11.758 -6.122 1.557 1.00 90.00 99 LEU A C 1
ATOM 774 O O . LEU A 1 99 ? 11.606 -5.854 2.750 1.00 90.00 99 LEU A O 1
ATOM 778 N N . ALA A 1 100 ? 11.910 -5.173 0.630 1.00 90.19 100 ALA A N 1
ATOM 779 C CA . ALA A 1 100 ? 11.916 -3.749 0.947 1.00 90.19 100 ALA A CA 1
ATOM 780 C C . ALA A 1 100 ? 10.579 -3.282 1.552 1.00 90.19 100 ALA A C 1
ATOM 782 O O . ALA A 1 100 ? 10.568 -2.561 2.549 1.00 90.19 100 ALA A O 1
ATOM 783 N N . LEU A 1 101 ? 9.446 -3.730 1.002 1.00 88.81 101 LEU A N 1
ATOM 784 C CA . LEU A 1 101 ? 8.117 -3.400 1.520 1.00 88.81 101 LEU A CA 1
ATOM 785 C C . LEU A 1 101 ? 7.843 -3.993 2.905 1.00 88.81 101 LEU A C 1
ATOM 787 O O . LEU A 1 101 ? 7.181 -3.344 3.712 1.00 88.81 101 LEU A O 1
ATOM 791 N N . GLN A 1 102 ? 8.348 -5.189 3.208 1.00 86.19 102 GLN A N 1
ATOM 792 C CA . GLN A 1 102 ? 8.209 -5.780 4.543 1.00 86.19 102 GLN A CA 1
ATOM 793 C C . GLN A 1 102 ? 8.951 -4.971 5.613 1.00 86.19 102 GLN A C 1
ATOM 795 O O . GLN A 1 102 ? 8.436 -4.797 6.714 1.00 86.19 102 GLN A O 1
ATOM 800 N N . GLY A 1 103 ? 10.137 -4.449 5.285 1.00 83.94 103 GLY A N 1
ATOM 801 C CA . GLY A 1 103 ? 10.911 -3.589 6.185 1.00 83.94 103 GLY A CA 1
ATOM 802 C C . GLY A 1 103 ? 10.374 -2.159 6.308 1.00 83.94 103 GLY A C 1
ATOM 803 O O . GLY A 1 103 ? 10.778 -1.425 7.210 1.00 83.94 103 GLY A O 1
ATOM 804 N N . LEU A 1 104 ? 9.470 -1.746 5.416 1.00 87.06 104 LEU A N 1
ATOM 805 C CA . LEU A 1 104 ? 8.911 -0.400 5.397 1.00 87.06 104 LEU A CA 1
ATOM 806 C C . LEU A 1 104 ? 7.793 -0.258 6.436 1.00 87.06 104 LEU A C 1
ATOM 808 O O . LEU A 1 104 ? 6.774 -0.943 6.349 1.00 87.06 104 LEU A O 1
ATOM 812 N N . ASN A 1 105 ? 7.924 0.712 7.342 1.00 85.56 105 ASN A N 1
ATOM 813 C CA . ASN A 1 105 ? 6.792 1.232 8.107 1.00 85.56 105 ASN A CA 1
ATOM 814 C C . ASN A 1 105 ? 6.231 2.478 7.396 1.00 85.56 105 ASN A C 1
ATOM 816 O O . ASN A 1 105 ? 6.867 3.534 7.441 1.00 85.56 105 ASN A O 1
ATOM 820 N N . PRO A 1 106 ? 5.073 2.388 6.720 1.00 81.56 106 PRO A N 1
ATOM 821 C CA . PRO A 1 106 ? 4.520 3.516 5.979 1.00 81.56 106 PRO A CA 1
ATOM 822 C C . PRO A 1 106 ? 3.765 4.509 6.876 1.00 81.56 106 PRO A C 1
ATOM 824 O O . PRO A 1 106 ? 3.442 5.610 6.424 1.00 81.56 106 PRO A O 1
ATOM 827 N N . ILE A 1 107 ? 3.474 4.149 8.133 1.00 87.50 107 ILE A N 1
ATOM 828 C CA . ILE A 1 107 ? 2.791 5.026 9.084 1.00 87.50 107 ILE A CA 1
ATOM 829 C C . ILE A 1 107 ? 3.784 6.084 9.577 1.00 87.50 107 ILE A C 1
ATOM 831 O O . ILE A 1 107 ? 4.556 5.864 10.507 1.00 87.50 107 ILE A O 1
ATOM 835 N N . THR A 1 108 ? 3.766 7.242 8.923 1.00 83.31 108 THR A N 1
ATOM 836 C CA . THR A 1 108 ? 4.599 8.404 9.263 1.00 83.31 108 THR A CA 1
ATOM 837 C C . THR A 1 108 ? 3.766 9.500 9.922 1.00 83.31 108 THR A C 1
ATOM 839 O O . THR A 1 108 ? 2.538 9.513 9.799 1.00 83.31 108 THR A O 1
ATOM 842 N N . ASP A 1 109 ? 4.429 10.463 10.567 1.00 79.00 109 ASP A N 1
ATOM 843 C CA . ASP A 1 109 ? 3.787 11.594 11.260 1.00 79.00 109 ASP A CA 1
ATOM 844 C C . ASP A 1 109 ? 2.815 12.394 10.376 1.00 79.00 109 ASP A C 1
ATOM 846 O O . ASP A 1 109 ? 1.833 12.954 10.861 1.00 79.00 109 ASP A O 1
ATOM 850 N N . ASN A 1 110 ? 3.034 12.391 9.058 1.00 84.12 110 ASN A N 1
ATOM 851 C CA . ASN A 1 110 ? 2.149 13.043 8.091 1.00 84.12 110 ASN A CA 1
ATOM 852 C C . ASN A 1 110 ? 0.738 12.433 8.059 1.00 84.12 110 ASN A C 1
ATOM 854 O O . ASN A 1 110 ? -0.214 13.118 7.687 1.00 84.12 110 ASN A O 1
ATOM 858 N N . TYR A 1 111 ? 0.590 11.163 8.449 1.00 88.88 111 TYR A N 1
ATOM 859 C CA . TYR A 1 111 ? -0.678 10.434 8.395 1.00 88.88 111 TYR A CA 1
ATOM 860 C C . TYR A 1 111 ? -1.234 10.081 9.775 1.00 88.88 111 TYR A C 1
ATOM 862 O O . TYR A 1 111 ? -2.441 9.863 9.890 1.00 88.88 111 TYR A O 1
ATOM 870 N N . THR A 1 112 ? -0.414 10.070 10.833 1.00 90.06 112 THR A N 1
ATOM 871 C CA . THR A 1 112 ? -0.869 9.721 12.194 1.00 90.06 112 THR A CA 1
ATOM 872 C C . THR A 1 112 ? -2.009 10.621 12.667 1.00 90.06 112 THR A C 1
ATOM 874 O O . THR A 1 112 ? -2.968 10.116 13.243 1.00 90.06 112 THR A O 1
ATOM 877 N N . ASN A 1 113 ? -1.983 11.920 12.348 1.00 89.06 113 ASN A N 1
ATOM 878 C CA . ASN A 1 113 ? -3.064 12.858 12.683 1.00 89.06 113 ASN A CA 1
ATOM 879 C C . ASN A 1 113 ? -4.429 12.437 12.121 1.00 89.06 113 ASN A C 1
ATOM 881 O O . ASN A 1 113 ? -5.447 12.648 12.773 1.00 89.06 113 ASN A O 1
ATOM 885 N N . ILE A 1 114 ? -4.458 11.842 10.925 1.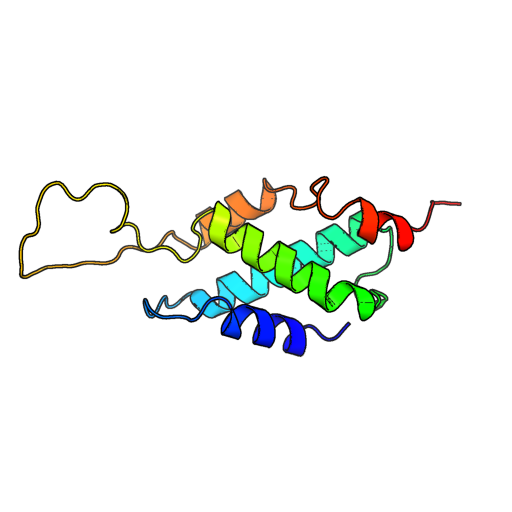00 90.88 114 ILE A N 1
ATOM 886 C CA . ILE A 1 114 ? -5.695 11.370 10.295 1.00 90.88 114 ILE A CA 1
ATOM 887 C C . ILE A 1 114 ? -6.052 9.991 10.849 1.00 90.88 114 ILE A C 1
ATOM 889 O O . ILE A 1 114 ? -7.173 9.791 11.311 1.00 90.88 114 ILE A O 1
ATOM 893 N N . LEU A 1 115 ? -5.092 9.063 10.856 1.00 93.06 115 LEU A N 1
ATOM 894 C CA . LEU A 1 115 ? -5.291 7.668 11.258 1.00 93.06 115 LEU A CA 1
ATOM 895 C C . LEU A 1 115 ? -5.699 7.520 12.730 1.00 93.06 115 LEU A C 1
ATOM 897 O O . LEU A 1 115 ? -6.490 6.640 13.065 1.00 93.06 115 LEU A O 1
ATOM 901 N N . ASN A 1 116 ? -5.217 8.404 13.608 1.00 93.00 116 ASN A N 1
ATOM 902 C CA . ASN A 1 116 ? -5.595 8.416 15.021 1.00 93.00 116 ASN A CA 1
ATOM 903 C C . ASN A 1 116 ? -7.092 8.663 15.234 1.00 93.00 116 ASN A C 1
ATOM 905 O O . ASN A 1 116 ? -7.641 8.129 16.192 1.00 93.00 116 ASN A O 1
ATOM 909 N N . ASN A 1 117 ? -7.769 9.391 14.338 1.00 91.88 117 ASN A N 1
ATOM 910 C CA . ASN A 1 117 ? -9.217 9.620 14.448 1.00 91.88 117 ASN A CA 1
ATOM 911 C C . ASN A 1 117 ? -10.038 8.347 14.211 1.00 91.88 117 ASN A C 1
ATOM 913 O O . ASN A 1 117 ? -11.188 8.271 14.630 1.00 91.88 117 ASN A O 1
ATOM 917 N N . PHE A 1 118 ? -9.454 7.357 13.537 1.00 92.38 118 PHE A N 1
ATOM 918 C CA . PHE A 1 118 ? -10.098 6.080 13.244 1.00 92.38 118 PHE A CA 1
ATOM 919 C C . PHE A 1 118 ? -9.616 4.963 14.171 1.00 92.38 118 PHE A C 1
ATOM 921 O O . PHE A 1 118 ? -10.188 3.879 14.178 1.00 92.38 118 PHE A O 1
ATOM 928 N N . ARG A 1 119 ? -8.564 5.196 14.962 1.00 91.62 119 ARG A N 1
ATOM 929 C CA . ARG A 1 119 ? -7.960 4.157 15.791 1.00 91.62 119 ARG A CA 1
ATOM 930 C C . ARG A 1 119 ? -8.904 3.730 16.918 1.00 91.62 119 ARG A C 1
ATOM 932 O O . ARG A 1 119 ? -9.289 4.542 17.755 1.00 91.62 119 ARG A O 1
ATOM 939 N N . ARG A 1 120 ? -9.227 2.436 16.967 1.00 90.62 120 ARG A N 1
ATOM 940 C CA . ARG A 1 120 ? -9.997 1.804 18.044 1.00 90.62 120 ARG A CA 1
ATOM 941 C C . ARG A 1 120 ? -9.035 1.355 19.144 1.00 90.62 120 ARG A C 1
ATOM 943 O O . ARG A 1 120 ? -8.097 0.598 18.887 1.00 90.62 120 ARG A O 1
ATOM 950 N N . LEU A 1 121 ? -9.239 1.836 20.369 1.00 83.00 121 LEU A N 1
ATOM 951 C CA . LEU A 1 121 ? -8.480 1.343 21.518 1.00 83.00 121 LEU A CA 1
ATOM 952 C C . LEU A 1 121 ? -8.954 -0.077 21.862 1.00 83.00 121 LEU A C 1
ATOM 954 O O . LEU A 1 121 ? -10.154 -0.336 21.766 1.00 83.00 121 LEU A O 1
ATOM 958 N N . PRO A 1 122 ? -8.043 -0.997 22.220 1.00 73.38 122 PRO A N 1
ATOM 959 C CA . PRO A 1 122 ? -8.449 -2.272 22.795 1.00 73.38 122 PRO A CA 1
ATOM 960 C C . PRO A 1 122 ? -9.192 -2.008 24.114 1.00 73.38 122 PRO A C 1
ATOM 962 O O . PRO A 1 122 ? -8.754 -1.160 24.896 1.00 73.38 122 PRO A O 1
ATOM 965 N N . GLU A 1 123 ? -10.322 -2.693 24.310 1.00 64.88 123 GLU A N 1
ATOM 966 C CA . GLU A 1 123 ? -11.053 -2.711 25.587 1.00 64.88 123 GLU A CA 1
ATOM 967 C C . GLU A 1 123 ? -10.232 -3.359 26.711 1.00 64.88 123 GLU A C 1
ATOM 969 O O . GLU A 1 123 ? -9.462 -4.309 26.423 1.00 64.88 123 GLU A O 1
#

Radius of gyration: 16.79 Å; Cα contacts (8 Å, |Δi|>4): 99; chains: 1; bounding box: 43×24×55 Å

Organism: NCBI:txid1423751

Solvent-accessible surface area (backbone atoms only — not comparable to full-atom values): 7641 Å² total; per-residue (Å²): 82,68,62,68,60,38,52,53,54,40,44,71,77,57,64,72,84,80,66,56,90,56,48,67,59,53,51,54,50,43,45,52,51,48,47,49,51,49,19,64,70,20,58,42,59,65,85,69,39,59,62,86,46,46,66,54,48,34,54,52,35,52,47,57,40,61,78,66,44,67,82,48,51,69,73,80,81,75,87,87,71,89,66,94,85,73,88,75,75,53,68,75,57,68,71,59,53,52,55,52,55,70,74,52,77,81,86,42,81,90,48,45,76,60,49,58,77,66,41,52,79,84,130

Foldseek 3Di:
DDLVVLLVLLCVVPPLPVVPVCVSVLSSVLLVLLLVLLCVQQVHPSVRDDPVCSVVSSVLSNCLCVVVVQSPFPPPDDPPDDDPPDDDTDHDDVVVSVVSSVPDDSDDPVCCVVSVVSRDDDD

Mean predicted aligned error: 6.66 Å

Sequence (123 aa):
MDKEHIVNQVKLLIPNNNENPDYDKIIDFTVDKIMNDIANYCNIPIDELPNELSTVVVNMTVQAIKVNGFLDGESATNIQSLNEGDTSVTFKPMSDIYLALQGLNPITDNYTNILNNFRRLPE

Secondary structure (DSSP, 8-state):
--HHHHHHHHHHHS--TT--TTHHHHHHHHHHHHHHHHHHHHT--GGG--GGGHHHHHHHHHHHHHHHTSS--GGGS--S---TT--PPPPPPHHHHHHHHHH-----HHHHHHHTTTPPPP-

pLDDT: mean 85.89, std 14.84, range [41.09, 97.75]